Protein AF-A0A7W1B9Z2-F1 (afdb_monomer_lite)

Radius of gyration: 14.94 Å; chains: 1; bounding box: 30×34×50 Å

Foldseek 3Di:
DVVLVVCLVVLNLVVSCVVLCPDPDLLSSLLSQLSSCVSVVVNVSNVVSLVCNCVPPLLQCLLSSLLSCLSVVNNVSSLVSLVSCVVSVHPSNLCLCVRPSSVVCVVPPSSVVSCVVVVVDPPPDPDD

pLDDT: mean 80.84, std 10.97, range [34.31, 91.88]

Secondary structure (DSSP, 8-state):
-HHHHHHHHTT-HHHHHHHHHT-SSHHHHHHHHHHHHHHTT-HHHHHHHHHHHHHHHTTT-HHHHHHHHHHTT-HHHHHHHHHHHHHHT-GGGGGGGT-TTTGGGTTSHHHHHHHHHTTSS---PPP-

Structure (mmCIF, N/CA/C/O backbone):
data_AF-A0A7W1B9Z2-F1
#
_entry.id   AF-A0A7W1B9Z2-F1
#
loop_
_atom_site.group_PDB
_atom_site.id
_atom_site.type_symbol
_atom_site.label_atom_id
_atom_site.label_alt_id
_atom_site.label_comp_id
_atom_site.label_asym_id
_atom_site.label_entity_id
_atom_site.label_seq_id
_atom_site.pdbx_PDB_ins_code
_atom_site.Cartn_x
_atom_site.Cartn_y
_atom_site.Cartn_z
_atom_site.occupancy
_atom_site.B_iso_or_equiv
_atom_site.auth_seq_id
_atom_site.auth_comp_id
_atom_site.auth_asym_id
_atom_site.auth_atom_id
_atom_site.pdbx_PDB_model_num
ATOM 1 N N . MET A 1 1 ? 4.161 -4.585 12.506 1.00 62.94 1 MET A N 1
ATOM 2 C CA . MET A 1 1 ? 3.665 -4.523 11.112 1.00 62.94 1 MET A CA 1
ATOM 3 C C . MET A 1 1 ? 3.052 -5.841 10.612 1.00 62.94 1 MET A C 1
ATOM 5 O O . MET A 1 1 ? 1.855 -5.866 10.344 1.00 62.94 1 MET A O 1
ATOM 9 N N . ARG A 1 2 ? 3.805 -6.958 10.512 1.00 65.75 2 ARG A N 1
ATOM 10 C CA . ARG A 1 2 ? 3.319 -8.226 9.897 1.00 65.75 2 ARG A CA 1
ATOM 11 C C . ARG A 1 2 ? 1.995 -8.751 10.464 1.00 65.75 2 ARG A C 1
ATOM 13 O O . ARG A 1 2 ? 1.182 -9.286 9.720 1.00 65.75 2 ARG A O 1
ATOM 20 N N . LEU A 1 3 ? 1.752 -8.570 11.761 1.00 71.56 3 LEU A N 1
ATOM 21 C CA . LEU A 1 3 ? 0.516 -9.027 12.400 1.00 71.56 3 LEU A CA 1
ATOM 22 C C . LEU A 1 3 ? -0.726 -8.269 11.910 1.00 71.56 3 LEU A C 1
ATOM 24 O O . LEU A 1 3 ? -1.756 -8.904 11.710 1.00 71.56 3 LEU A O 1
ATOM 28 N N . ALA A 1 4 ? -0.638 -6.957 11.664 1.00 72.31 4 ALA A N 1
ATOM 29 C CA . ALA A 1 4 ? -1.772 -6.168 11.180 1.00 72.31 4 ALA A CA 1
ATOM 30 C C . ALA A 1 4 ? -2.197 -6.617 9.771 1.00 72.31 4 ALA A C 1
ATOM 32 O O . ALA A 1 4 ? -3.369 -6.912 9.551 1.00 72.31 4 ALA A O 1
ATOM 33 N N . ILE A 1 5 ? -1.238 -6.798 8.857 1.00 70.44 5 ILE A N 1
ATOM 34 C CA . ILE A 1 5 ? -1.494 -7.299 7.495 1.00 70.44 5 ILE A CA 1
ATOM 35 C C . ILE A 1 5 ? -2.096 -8.707 7.524 1.00 70.44 5 ILE A C 1
ATOM 37 O O . ILE A 1 5 ? -3.080 -8.981 6.840 1.00 70.44 5 ILE A O 1
ATOM 41 N N . ILE A 1 6 ? -1.574 -9.600 8.371 1.00 75.44 6 ILE A N 1
ATOM 42 C CA . ILE A 1 6 ? -2.131 -10.951 8.528 1.00 75.44 6 ILE A CA 1
ATOM 43 C C . ILE A 1 6 ? -3.591 -10.897 9.006 1.00 75.44 6 ILE A C 1
ATOM 45 O O . ILE A 1 6 ? -4.407 -11.695 8.546 1.00 75.44 6 ILE A O 1
ATOM 49 N N . GLN A 1 7 ? -3.953 -9.971 9.901 1.00 76.19 7 GLN A N 1
ATOM 50 C CA . GLN A 1 7 ? -5.347 -9.817 10.336 1.00 76.19 7 GLN A CA 1
ATOM 51 C C . GLN A 1 7 ? -6.248 -9.258 9.228 1.00 76.19 7 GLN A C 1
ATOM 53 O O . GLN A 1 7 ? -7.383 -9.719 9.100 1.00 76.19 7 GLN A O 1
ATOM 58 N N . ILE A 1 8 ? -5.741 -8.346 8.391 1.00 74.50 8 ILE A N 1
ATOM 59 C CA . ILE A 1 8 ? -6.447 -7.858 7.194 1.00 74.50 8 ILE A CA 1
ATOM 60 C C . ILE A 1 8 ? -6.759 -9.023 6.253 1.00 74.50 8 ILE A C 1
ATOM 62 O O . ILE A 1 8 ? -7.914 -9.227 5.888 1.00 74.50 8 ILE A O 1
ATOM 66 N N . LEU A 1 9 ? -5.754 -9.841 5.930 1.00 71.06 9 LEU A N 1
ATOM 67 C CA . LEU A 1 9 ? -5.917 -11.007 5.055 1.00 71.06 9 LEU A CA 1
ATOM 68 C C . LEU A 1 9 ? -6.857 -12.068 5.649 1.00 71.06 9 LEU A C 1
ATOM 70 O O . LEU A 1 9 ? -7.512 -12.799 4.913 1.00 71.06 9 LEU A O 1
ATOM 74 N N . ARG A 1 10 ? -6.964 -12.139 6.981 1.00 76.56 10 ARG A N 1
ATOM 75 C CA . ARG A 1 10 ? -7.911 -13.010 7.700 1.00 76.56 10 ARG A CA 1
ATOM 76 C C . ARG A 1 10 ? -9.324 -12.421 7.820 1.00 76.56 10 ARG A C 1
ATOM 78 O O . ARG A 1 10 ? -10.158 -13.020 8.496 1.00 76.56 10 ARG A O 1
ATOM 85 N N . GLY A 1 11 ? -9.593 -11.258 7.221 1.00 74.62 11 GLY A N 1
ATOM 86 C CA . GLY A 1 11 ? -10.890 -10.577 7.282 1.00 74.62 11 GLY A CA 1
ATOM 87 C C . GLY A 1 11 ? -11.202 -9.929 8.637 1.00 74.62 11 GLY A C 1
ATOM 88 O O . GLY A 1 11 ? -12.331 -9.513 8.878 1.00 74.62 11 GLY A O 1
ATOM 89 N N . LYS A 1 12 ? -10.220 -9.824 9.539 1.00 81.00 12 LYS A N 1
ATOM 90 C CA . LYS A 1 12 ? -10.363 -9.241 10.883 1.00 81.00 12 LYS A CA 1
ATOM 91 C C . LYS A 1 12 ? -9.856 -7.800 10.905 1.00 81.00 12 LYS A C 1
ATOM 93 O O . LYS A 1 12 ? -8.955 -7.453 11.668 1.00 81.00 12 LYS A O 1
ATOM 98 N N . ALA A 1 13 ? -10.436 -6.959 10.054 1.00 76.00 13 ALA A N 1
ATOM 99 C CA . ALA A 1 13 ? -9.951 -5.601 9.825 1.00 76.00 13 ALA A CA 1
ATOM 100 C C . ALA A 1 13 ? -10.003 -4.704 11.080 1.00 76.00 13 ALA A C 1
ATOM 102 O O . ALA A 1 13 ? -9.058 -3.961 11.331 1.00 76.00 13 ALA A O 1
ATOM 103 N N . GLY A 1 14 ? -11.018 -4.845 11.940 1.00 77.81 14 GLY A N 1
ATOM 104 C CA . GLY A 1 14 ? -11.087 -4.094 13.202 1.00 77.81 14 GLY A CA 1
ATOM 105 C C . GLY A 1 14 ? -9.918 -4.392 14.152 1.00 77.81 14 GLY A C 1
ATOM 106 O O . GLY A 1 14 ? -9.321 -3.479 14.716 1.00 77.81 14 GLY A O 1
ATOM 107 N N . ALA A 1 15 ? -9.512 -5.661 14.264 1.00 82.56 15 ALA A N 1
ATOM 108 C CA . ALA A 1 15 ? -8.335 -6.040 15.050 1.00 82.56 15 ALA A CA 1
ATOM 109 C C . ALA A 1 15 ? -7.028 -5.549 14.405 1.00 82.56 15 ALA A C 1
ATOM 111 O O . ALA A 1 15 ? -6.072 -5.228 15.108 1.00 82.56 15 ALA A O 1
ATOM 112 N N . ALA A 1 16 ? -6.986 -5.470 13.071 1.00 83.44 16 ALA A N 1
ATOM 113 C CA . ALA A 1 16 ? -5.843 -4.921 12.355 1.00 83.44 16 ALA A CA 1
ATOM 114 C C . ALA A 1 16 ? -5.637 -3.427 12.644 1.00 83.44 16 ALA A C 1
ATOM 116 O O . ALA A 1 16 ? -4.492 -3.010 12.779 1.00 83.44 16 ALA A O 1
ATOM 117 N N . VAL A 1 17 ? -6.713 -2.642 12.787 1.00 83.44 17 VAL A N 1
ATOM 118 C CA . VAL A 1 17 ? -6.625 -1.209 13.126 1.00 83.44 17 VAL A CA 1
ATOM 119 C C . VAL A 1 17 ? -6.008 -1.015 14.510 1.00 83.44 17 VAL A C 1
ATOM 121 O O . VAL A 1 17 ? -5.101 -0.201 14.667 1.00 83.44 17 VAL A O 1
ATOM 124 N N . GLU A 1 18 ? -6.443 -1.783 15.509 1.00 86.06 18 GLU A N 1
ATOM 125 C CA . GLU A 1 18 ? -5.889 -1.671 16.864 1.00 86.06 18 GLU A CA 1
ATOM 126 C C . GLU A 1 18 ? -4.416 -2.090 16.920 1.00 86.06 18 GLU A C 1
ATOM 128 O O . GLU A 1 18 ? -3.603 -1.412 17.544 1.00 86.06 18 GLU A O 1
ATOM 133 N N . LEU A 1 19 ? -4.038 -3.145 16.193 1.00 84.81 19 LEU A N 1
ATOM 134 C CA . LEU A 1 19 ? -2.633 -3.538 16.058 1.00 84.81 19 LEU A CA 1
ATOM 135 C C . LEU A 1 19 ? -1.807 -2.494 15.299 1.00 84.81 19 LEU A C 1
ATOM 137 O O . LEU A 1 19 ? -0.658 -2.254 15.655 1.00 84.81 19 LEU A O 1
ATOM 141 N N . ALA A 1 20 ? -2.378 -1.864 14.271 1.00 85.12 20 ALA A N 1
ATOM 142 C CA . ALA A 1 20 ? -1.712 -0.806 13.524 1.00 85.12 20 ALA A CA 1
ATOM 143 C C . ALA A 1 20 ? -1.438 0.418 14.409 1.00 85.12 20 ALA A C 1
ATOM 145 O O . ALA A 1 20 ? -0.353 0.981 14.336 1.00 85.12 20 ALA A O 1
ATOM 146 N N . LYS A 1 21 ? -2.365 0.796 15.302 1.00 83.50 21 LYS A N 1
ATOM 147 C CA . LYS A 1 21 ? -2.170 1.903 16.260 1.00 83.50 21 LYS A CA 1
ATOM 148 C C . LYS A 1 21 ? -1.041 1.655 17.263 1.00 83.50 21 LYS A C 1
ATOM 150 O O . LYS A 1 21 ? -0.433 2.618 17.720 1.00 83.50 21 LYS A O 1
ATOM 155 N N . GLN A 1 22 ? -0.787 0.393 17.608 1.00 86.00 22 GLN A N 1
ATOM 156 C CA . GLN A 1 22 ? 0.270 -0.009 18.543 1.00 86.00 22 GLN A CA 1
ATOM 157 C C . GLN A 1 22 ? 1.671 0.020 17.922 1.00 86.00 22 GLN A C 1
ATOM 159 O O . GLN A 1 22 ? 2.657 -0.141 18.638 1.00 86.00 22 GLN A O 1
ATOM 164 N N . GLU A 1 23 ? 1.775 0.217 16.607 1.00 84.56 23 GLU A N 1
ATOM 165 C CA . GLU A 1 23 ? 3.060 0.331 15.933 1.00 84.56 23 GLU A CA 1
ATOM 166 C C . GLU A 1 23 ? 3.809 1.582 16.412 1.00 84.56 23 GLU A C 1
ATOM 168 O O . GLU A 1 23 ? 3.282 2.698 16.382 1.00 84.56 23 GLU A O 1
ATOM 173 N N . THR A 1 24 ? 5.042 1.389 16.881 1.00 84.50 24 THR A N 1
ATOM 174 C CA . THR A 1 24 ? 5.859 2.469 17.451 1.00 84.50 24 THR A CA 1
ATOM 175 C C . THR A 1 24 ? 6.527 3.309 16.377 1.00 84.50 24 THR A C 1
ATOM 177 O O . THR A 1 24 ? 6.767 4.497 16.583 1.00 84.50 24 THR A O 1
ATOM 180 N N . ASP A 1 25 ? 6.823 2.695 15.234 1.00 85.25 25 ASP A N 1
ATOM 181 C CA . ASP A 1 25 ? 7.430 3.379 14.106 1.00 85.25 25 ASP A CA 1
ATOM 182 C C . ASP A 1 25 ? 6.364 4.193 13.340 1.00 85.25 25 ASP A C 1
ATOM 184 O O . ASP A 1 25 ? 5.361 3.624 12.892 1.00 85.25 25 ASP A O 1
ATOM 188 N N . PRO A 1 26 ? 6.534 5.522 13.185 1.00 85.56 26 PRO A N 1
ATOM 189 C CA . PRO A 1 26 ? 5.544 6.372 12.529 1.00 85.56 26 PRO A CA 1
ATOM 190 C C . PRO A 1 26 ? 5.248 5.983 11.077 1.00 85.56 26 PRO A C 1
ATOM 192 O O . PRO A 1 26 ? 4.084 6.073 10.670 1.00 85.56 26 PRO A O 1
ATOM 195 N N . PHE A 1 27 ? 6.261 5.527 10.337 1.00 85.25 27 PHE A N 1
ATOM 196 C CA . PHE A 1 27 ? 6.134 5.094 8.951 1.00 85.25 27 PHE A CA 1
ATOM 197 C C . PHE A 1 27 ? 5.287 3.823 8.873 1.00 85.25 27 PHE A C 1
ATOM 199 O O . PHE A 1 27 ? 4.223 3.800 8.242 1.00 85.25 27 PHE A O 1
ATOM 206 N N . TRP A 1 28 ? 5.698 2.786 9.609 1.00 84.62 28 TRP A N 1
ATOM 207 C CA . TRP A 1 28 ? 4.985 1.508 9.620 1.00 84.62 28 TRP A CA 1
ATOM 208 C C . TRP A 1 28 ? 3.571 1.638 10.179 1.00 84.62 28 TRP A C 1
ATOM 210 O O . TRP A 1 28 ? 2.660 0.944 9.721 1.00 84.62 28 TRP A O 1
ATOM 220 N N . ARG A 1 29 ? 3.363 2.554 11.130 1.00 87.44 29 ARG A N 1
ATOM 221 C CA . ARG A 1 29 ? 2.042 2.874 11.666 1.00 87.44 29 ARG A CA 1
ATOM 222 C C . ARG A 1 29 ? 1.141 3.477 10.597 1.00 87.44 29 ARG A C 1
ATOM 224 O O . ARG A 1 29 ? 0.011 3.021 10.449 1.00 87.44 29 ARG A O 1
ATOM 231 N N . ALA A 1 30 ? 1.610 4.482 9.856 1.00 87.75 30 ALA A N 1
ATOM 232 C CA . ALA A 1 30 ? 0.817 5.124 8.807 1.00 87.75 30 ALA A CA 1
ATOM 233 C C . ALA A 1 30 ? 0.418 4.120 7.713 1.00 87.75 30 ALA A C 1
ATOM 235 O O . ALA A 1 30 ? -0.750 4.058 7.327 1.00 87.75 30 ALA A O 1
ATOM 236 N N . TYR A 1 31 ? 1.355 3.267 7.299 1.00 88.31 31 TYR A N 1
ATOM 237 C CA . TYR A 1 31 ? 1.109 2.194 6.339 1.00 88.31 31 TYR A CA 1
ATOM 238 C C . TYR A 1 31 ? 0.123 1.136 6.838 1.00 88.31 31 TYR A C 1
ATOM 240 O O . TYR A 1 31 ? -0.881 0.862 6.174 1.00 88.31 31 TYR A O 1
ATOM 248 N N . ALA A 1 32 ? 0.332 0.597 8.040 1.00 88.06 32 ALA A N 1
ATOM 249 C CA . ALA A 1 32 ? -0.581 -0.384 8.613 1.00 88.06 32 ALA A CA 1
ATOM 250 C C . ALA A 1 32 ? -1.993 0.196 8.808 1.00 88.06 32 ALA A C 1
ATOM 252 O O . ALA A 1 32 ? -2.977 -0.500 8.558 1.00 88.06 32 ALA A O 1
ATOM 253 N N . LEU A 1 33 ? -2.106 1.470 9.205 1.00 89.25 33 LEU A N 1
ATOM 254 C CA . LEU A 1 33 ? -3.388 2.162 9.342 1.00 89.25 33 LEU A CA 1
ATOM 255 C C . LEU A 1 33 ? -4.076 2.363 7.990 1.00 89.25 33 LEU A C 1
ATOM 257 O O . LEU A 1 33 ? -5.274 2.103 7.897 1.00 89.25 33 LEU A O 1
ATOM 261 N N . ALA A 1 34 ? -3.350 2.766 6.943 1.00 91.00 34 ALA A N 1
ATOM 262 C CA . ALA A 1 34 ? -3.914 2.942 5.605 1.00 91.00 34 ALA A CA 1
ATOM 263 C C . ALA A 1 34 ? -4.543 1.642 5.078 1.00 91.00 34 ALA A C 1
ATOM 265 O O . ALA A 1 34 ? -5.683 1.654 4.604 1.00 91.00 34 ALA A O 1
ATOM 266 N N . LEU A 1 35 ? -3.848 0.510 5.232 1.00 88.75 35 LEU A N 1
ATOM 267 C CA . LEU A 1 35 ? -4.371 -0.800 4.844 1.00 88.75 35 LEU A CA 1
ATOM 268 C C . LEU A 1 35 ? -5.533 -1.249 5.741 1.00 88.75 35 LEU A C 1
ATOM 270 O O . LEU A 1 35 ? -6.575 -1.680 5.240 1.00 88.75 35 LEU A O 1
ATOM 274 N N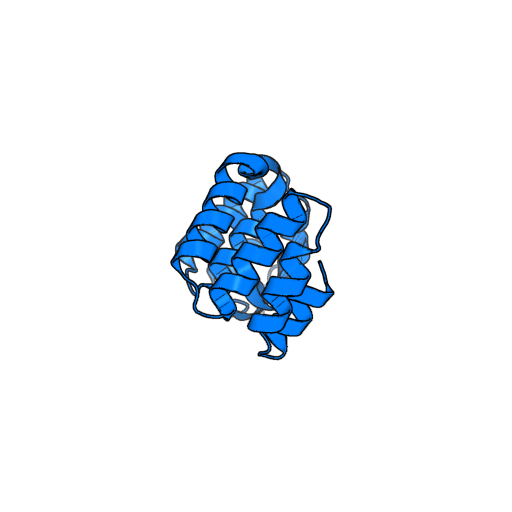 . ALA A 1 36 ? -5.376 -1.152 7.065 1.00 89.19 36 ALA A N 1
ATOM 275 C CA . ALA A 1 36 ? -6.358 -1.657 8.021 1.00 89.19 36 ALA A CA 1
ATOM 276 C C . ALA A 1 36 ? -7.671 -0.871 7.967 1.00 89.19 36 ALA A C 1
ATOM 278 O O . ALA A 1 36 ? -8.742 -1.476 7.925 1.00 89.19 36 ALA A O 1
ATOM 279 N N . HIS A 1 37 ? -7.603 0.462 7.905 1.00 90.69 37 HIS A N 1
ATOM 280 C CA . HIS A 1 37 ? -8.790 1.299 7.750 1.00 90.69 37 HIS A CA 1
ATOM 281 C C . HIS A 1 37 ? -9.499 1.016 6.432 1.00 90.69 37 HIS A C 1
ATOM 283 O O . HIS A 1 37 ? -10.721 0.868 6.425 1.00 90.69 37 HIS A O 1
ATOM 289 N N . PHE A 1 38 ? -8.752 0.847 5.336 1.00 89.12 38 PHE A N 1
ATOM 290 C CA . PHE A 1 38 ? -9.358 0.527 4.051 1.00 89.12 38 PHE A CA 1
ATOM 291 C C . PHE A 1 38 ? -10.083 -0.823 4.086 1.00 89.12 38 PHE A C 1
ATOM 293 O O . PHE A 1 38 ? -11.236 -0.913 3.658 1.00 89.12 38 PHE A O 1
ATOM 300 N N . ALA A 1 39 ? -9.435 -1.851 4.639 1.00 85.94 39 ALA A N 1
ATOM 301 C CA . ALA A 1 39 ? -10.015 -3.181 4.803 1.00 85.94 39 ALA A CA 1
ATOM 302 C C . ALA A 1 39 ? -11.235 -3.190 5.740 1.00 85.94 39 ALA A C 1
ATOM 304 O O . ALA A 1 39 ? -12.135 -4.006 5.564 1.00 85.94 39 ALA A O 1
ATOM 305 N N . ASN A 1 40 ? -11.281 -2.275 6.714 1.00 85.81 40 ASN A N 1
ATOM 306 C CA . ASN A 1 40 ? -12.399 -2.125 7.645 1.00 85.81 40 ASN A CA 1
ATOM 307 C C . ASN A 1 40 ? -13.569 -1.311 7.063 1.00 85.81 40 ASN A C 1
ATOM 309 O O . ASN A 1 40 ? -14.598 -1.180 7.716 1.00 85.81 40 ASN A O 1
ATOM 313 N N . GLY A 1 41 ? -13.424 -0.751 5.856 1.00 86.31 41 GLY A N 1
ATOM 314 C CA . GLY A 1 41 ? -14.426 0.121 5.230 1.00 86.31 41 GLY A CA 1
ATOM 315 C C . GLY A 1 41 ? -14.325 1.600 5.631 1.00 86.31 41 GLY A C 1
ATOM 316 O O . GLY A 1 41 ? -15.075 2.425 5.111 1.00 86.31 41 GLY A O 1
ATOM 317 N N . ASN A 1 42 ? -13.365 1.963 6.482 1.00 88.81 42 ASN A N 1
ATOM 318 C CA . ASN A 1 42 ? -13.120 3.329 6.947 1.00 88.81 42 ASN A CA 1
ATOM 319 C C . ASN A 1 42 ? -12.331 4.116 5.887 1.00 88.81 42 ASN A C 1
ATOM 321 O O . ASN A 1 42 ? -11.120 4.318 5.998 1.00 88.81 42 ASN A O 1
ATOM 325 N N . ARG A 1 43 ? -13.006 4.503 4.801 1.00 87.81 43 ARG A N 1
ATOM 326 C CA . ARG A 1 43 ? -12.374 5.159 3.644 1.00 87.81 43 ARG A CA 1
ATOM 327 C C . ARG A 1 43 ? -11.690 6.481 3.999 1.00 87.81 43 ARG A C 1
ATOM 329 O O . ARG A 1 43 ? -10.549 6.673 3.598 1.00 87.81 43 ARG A O 1
ATOM 336 N N . ALA A 1 44 ? -12.345 7.338 4.780 1.00 90.25 44 ALA A N 1
ATOM 337 C CA . ALA A 1 44 ? -11.824 8.660 5.129 1.00 90.25 44 ALA A CA 1
ATOM 338 C C . ALA A 1 44 ? -10.510 8.572 5.926 1.00 90.25 44 ALA A C 1
ATOM 340 O O . ALA A 1 44 ? -9.537 9.260 5.624 1.00 90.25 44 ALA A O 1
ATOM 341 N N . GLU A 1 45 ? -10.447 7.67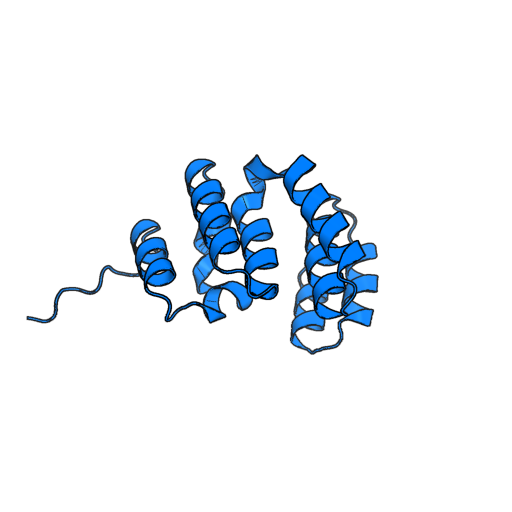8 6.908 1.00 88.81 45 GLU A N 1
ATOM 342 C CA . GLU A 1 45 ? -9.256 7.443 7.721 1.00 88.81 45 GLU A CA 1
ATOM 343 C C . GLU A 1 45 ? -8.145 6.778 6.910 1.00 88.81 45 GLU A C 1
ATOM 345 O O . GLU A 1 45 ? -6.971 7.119 7.066 1.00 88.81 45 GLU A O 1
ATOM 350 N N . ALA A 1 46 ? -8.505 5.868 6.001 1.00 89.69 46 ALA A N 1
ATOM 351 C CA . ALA A 1 46 ? -7.548 5.279 5.077 1.00 89.69 46 ALA A CA 1
ATOM 352 C C . ALA A 1 46 ? -6.953 6.331 4.129 1.00 89.69 46 ALA A C 1
ATOM 354 O O . ALA A 1 46 ? -5.763 6.267 3.831 1.00 89.69 46 ALA A O 1
ATOM 355 N N . ASP A 1 47 ? -7.761 7.281 3.645 1.00 90.62 47 ASP A N 1
ATOM 356 C CA . ASP A 1 47 ? -7.319 8.387 2.785 1.00 90.62 47 AS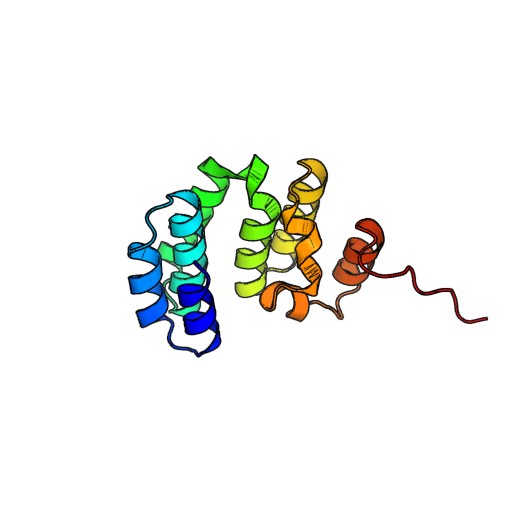P A CA 1
ATOM 357 C C . ASP A 1 47 ? -6.376 9.324 3.532 1.00 90.62 47 ASP A C 1
ATOM 359 O O . ASP A 1 47 ? -5.325 9.688 3.009 1.00 90.62 47 ASP A O 1
ATOM 363 N N . ALA A 1 48 ? -6.713 9.666 4.776 1.00 91.88 48 ALA A N 1
ATOM 364 C CA . ALA A 1 48 ? -5.867 10.496 5.621 1.00 91.88 48 ALA A CA 1
ATOM 365 C C . ALA A 1 48 ? -4.512 9.825 5.907 1.00 91.88 48 ALA A C 1
ATOM 367 O O . ALA A 1 48 ? -3.467 10.466 5.790 1.00 91.88 48 ALA A O 1
ATOM 368 N N . ALA A 1 49 ? -4.515 8.529 6.235 1.00 90.38 49 ALA A N 1
ATOM 369 C CA . ALA A 1 49 ? -3.291 7.769 6.485 1.00 90.38 49 ALA A CA 1
ATOM 370 C C . ALA A 1 49 ? -2.428 7.625 5.221 1.00 90.38 49 ALA A C 1
ATOM 372 O O . ALA A 1 49 ? -1.213 7.807 5.284 1.00 90.38 49 ALA A O 1
ATOM 373 N N . LEU A 1 50 ? -3.050 7.364 4.067 1.00 91.25 50 LEU A N 1
ATOM 374 C CA . LEU A 1 50 ? -2.362 7.299 2.778 1.00 91.25 50 LEU A CA 1
ATOM 375 C C . LEU A 1 50 ? -1.763 8.652 2.387 1.00 91.25 50 LEU A C 1
ATOM 377 O O . LEU A 1 50 ? -0.615 8.715 1.959 1.00 91.25 50 LEU A O 1
ATOM 381 N N . LYS A 1 51 ? -2.514 9.743 2.566 1.00 91.19 51 LYS A N 1
ATOM 382 C CA . LYS A 1 51 ? -2.007 11.091 2.313 1.00 91.19 51 LYS A CA 1
ATOM 383 C C . LYS A 1 51 ? -0.787 11.391 3.178 1.00 91.19 51 LYS A C 1
ATOM 385 O O . LYS A 1 51 ? 0.198 11.896 2.660 1.00 91.19 51 LYS A O 1
ATOM 390 N N . LYS A 1 52 ? -0.824 11.022 4.459 1.00 89.94 52 LYS A N 1
ATOM 391 C CA . LYS A 1 52 ? 0.318 11.189 5.362 1.00 89.94 52 LYS A CA 1
ATOM 392 C C . LYS A 1 52 ? 1.554 10.421 4.884 1.00 89.94 52 LYS A C 1
ATOM 394 O O . LYS A 1 52 ? 2.649 10.966 4.883 1.00 89.94 52 LYS A O 1
ATOM 399 N N . LEU A 1 53 ? 1.364 9.178 4.448 1.00 89.00 53 LEU A N 1
ATOM 400 C CA . LEU A 1 53 ? 2.417 8.354 3.851 1.00 89.00 53 LEU A CA 1
ATOM 401 C C . LEU A 1 53 ? 3.059 9.018 2.633 1.00 89.00 53 LEU A C 1
ATOM 403 O O . LEU A 1 53 ? 4.277 9.053 2.521 1.00 89.00 53 LEU A O 1
ATOM 407 N N . ILE A 1 54 ? 2.234 9.559 1.741 1.00 89.56 54 ILE A N 1
ATOM 408 C CA . ILE A 1 54 ? 2.693 10.260 0.541 1.00 89.56 54 ILE A CA 1
ATOM 409 C C . ILE A 1 54 ? 3.434 11.547 0.924 1.00 89.56 54 ILE A C 1
ATOM 411 O O . ILE A 1 54 ? 4.524 11.796 0.427 1.00 89.56 54 ILE A O 1
ATOM 415 N N . ASP A 1 55 ? 2.872 12.354 1.821 1.00 89.56 55 ASP A N 1
ATOM 416 C CA . ASP A 1 55 ? 3.443 13.652 2.182 1.00 89.56 55 ASP A CA 1
ATOM 417 C C . ASP A 1 55 ? 4.784 13.511 2.932 1.00 89.56 55 ASP A C 1
ATOM 419 O O . ASP A 1 55 ? 5.687 14.319 2.725 1.00 89.56 55 ASP A O 1
ATOM 423 N N . GLU A 1 56 ? 4.927 12.496 3.794 1.00 87.69 56 GLU A N 1
ATOM 424 C CA . GLU A 1 56 ? 6.107 12.323 4.658 1.00 87.69 56 GLU A CA 1
ATOM 425 C C . GLU A 1 56 ? 7.144 11.334 4.099 1.00 87.69 56 GLU A C 1
ATOM 427 O O . GLU A 1 56 ? 8.326 11.464 4.412 1.00 87.69 56 GLU A O 1
ATOM 432 N N . TYR A 1 57 ? 6.731 10.360 3.277 1.00 83.88 57 TYR A N 1
ATO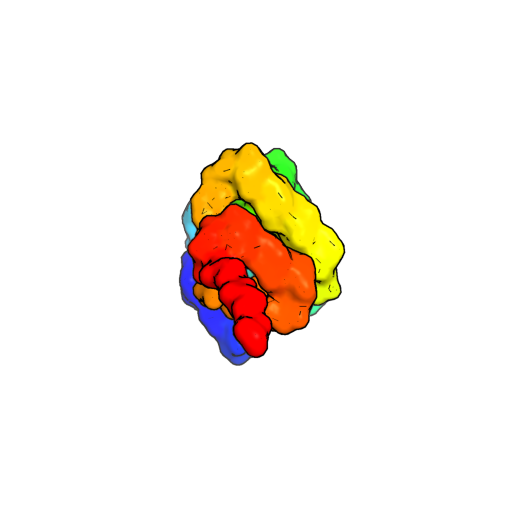M 433 C CA . TYR A 1 57 ? 7.570 9.213 2.903 1.00 83.88 57 TYR A CA 1
ATOM 434 C C . TYR A 1 57 ? 7.568 8.882 1.403 1.00 83.88 57 TYR A C 1
ATOM 436 O O . TYR A 1 57 ? 8.079 7.832 1.026 1.00 83.88 57 TYR A O 1
ATOM 444 N N . ALA A 1 58 ? 7.050 9.748 0.519 1.00 82.69 58 ALA A N 1
ATOM 445 C CA . ALA A 1 58 ? 6.987 9.458 -0.924 1.00 82.69 58 ALA A CA 1
ATOM 446 C C . ALA A 1 58 ? 8.321 9.014 -1.555 1.00 82.69 58 ALA A C 1
ATOM 448 O O . ALA A 1 58 ? 8.296 8.203 -2.476 1.00 82.69 58 ALA A O 1
ATOM 449 N N . GLY A 1 59 ? 9.461 9.518 -1.067 1.00 78.75 59 GLY A N 1
ATOM 450 C CA . GLY A 1 59 ? 10.782 9.162 -1.597 1.00 78.75 59 GLY A CA 1
ATOM 451 C C . GLY A 1 59 ? 11.194 7.714 -1.322 1.00 78.75 59 GLY A C 1
ATOM 452 O O . GLY A 1 59 ? 11.740 7.061 -2.210 1.00 78.75 59 GLY A O 1
ATOM 453 N N . ASP A 1 60 ? 10.872 7.204 -0.132 1.00 77.31 60 ASP A N 1
ATOM 454 C CA . ASP A 1 60 ? 11.366 5.913 0.369 1.00 77.31 60 ASP A CA 1
ATOM 455 C C . ASP A 1 60 ? 10.271 4.836 0.455 1.00 77.31 60 ASP A C 1
ATOM 457 O O . ASP A 1 60 ? 10.569 3.683 0.749 1.00 77.31 60 ASP A O 1
ATOM 461 N N . ALA A 1 61 ? 9.006 5.204 0.220 1.00 82.31 61 ALA A N 1
ATOM 462 C CA . ALA A 1 61 ? 7.844 4.341 0.436 1.00 82.31 61 ALA A CA 1
ATOM 463 C C . ALA A 1 61 ? 6.989 4.093 -0.811 1.00 82.31 61 ALA A C 1
ATOM 465 O O . ALA A 1 61 ? 5.783 3.833 -0.712 1.00 82.31 61 ALA A O 1
ATOM 466 N N . GLY A 1 62 ? 7.576 4.220 -2.002 1.00 85.00 62 GLY A N 1
ATOM 467 C CA . GLY A 1 62 ? 6.850 4.063 -3.263 1.00 85.00 62 GLY A CA 1
ATOM 468 C C . GLY A 1 62 ? 6.165 2.697 -3.377 1.00 85.00 62 GLY A C 1
ATOM 469 O O . GLY A 1 62 ? 5.010 2.611 -3.801 1.00 85.00 62 GLY A O 1
ATOM 470 N N . SER A 1 63 ? 6.839 1.641 -2.922 1.00 83.12 63 SER A N 1
ATOM 471 C CA . SER A 1 63 ? 6.316 0.274 -2.863 1.00 83.12 63 SER A CA 1
ATOM 472 C C . SER A 1 63 ? 5.129 0.135 -1.903 1.00 83.12 63 SER A C 1
ATOM 474 O O . SER A 1 63 ? 4.065 -0.328 -2.315 1.00 83.12 63 SER A O 1
ATOM 476 N N . GLN A 1 64 ? 5.238 0.629 -0.668 1.00 86.56 64 GLN A N 1
ATOM 477 C CA . GLN A 1 64 ? 4.152 0.550 0.318 1.00 86.56 64 GLN A CA 1
ATOM 478 C C . GLN A 1 64 ? 2.934 1.377 -0.103 1.00 86.56 64 GLN A C 1
ATOM 480 O O . GLN A 1 64 ? 1.789 0.963 0.091 1.00 86.56 64 GLN A O 1
ATOM 485 N N . ILE A 1 65 ? 3.152 2.543 -0.717 1.00 90.06 65 ILE A N 1
ATOM 486 C CA . ILE A 1 65 ? 2.066 3.361 -1.264 1.00 90.06 65 ILE A CA 1
ATOM 487 C C . ILE A 1 65 ? 1.374 2.614 -2.415 1.00 90.06 65 ILE A C 1
ATOM 489 O O . ILE A 1 65 ? 0.139 2.590 -2.478 1.00 90.06 65 ILE A O 1
ATOM 493 N N . ALA A 1 66 ? 2.137 1.953 -3.290 1.00 89.25 66 ALA A N 1
ATOM 494 C CA . ALA A 1 66 ? 1.577 1.122 -4.349 1.00 89.25 66 ALA A CA 1
ATOM 495 C C . ALA A 1 66 ? 0.740 -0.043 -3.798 1.00 89.25 66 ALA A C 1
ATOM 497 O O . ALA A 1 66 ? -0.364 -0.269 -4.291 1.00 89.25 66 ALA A O 1
ATOM 498 N N . GLU A 1 67 ? 1.199 -0.735 -2.754 1.00 88.19 67 GLU A N 1
ATOM 499 C CA . GLU A 1 67 ? 0.451 -1.816 -2.093 1.00 88.19 67 GLU A CA 1
ATOM 500 C C . GLU A 1 67 ? -0.887 -1.336 -1.527 1.00 88.19 67 GLU A C 1
ATOM 502 O O . GLU A 1 67 ? -1.906 -2.021 -1.668 1.00 88.19 67 GLU A O 1
ATOM 507 N N . VAL A 1 68 ? -0.921 -0.129 -0.946 1.00 90.25 68 VAL A N 1
ATOM 508 C CA . VAL A 1 68 ? -2.185 0.477 -0.517 1.00 90.25 68 VAL A CA 1
ATOM 509 C C . VAL A 1 68 ? -3.110 0.613 -1.721 1.00 90.25 68 VAL A C 1
ATOM 511 O O . VAL A 1 68 ? -4.207 0.061 -1.685 1.00 90.25 68 VAL A O 1
ATOM 514 N N . TYR A 1 69 ? -2.684 1.251 -2.817 1.00 91.50 69 TYR A N 1
ATOM 515 C CA . TYR A 1 69 ? -3.513 1.380 -4.027 1.00 91.50 69 TYR A CA 1
ATOM 516 C C . TYR A 1 69 ? -3.918 0.033 -4.649 1.00 91.50 69 TYR A C 1
ATOM 518 O O . TYR A 1 69 ? -5.036 -0.098 -5.161 1.00 91.50 69 TYR A O 1
ATOM 526 N N . ALA A 1 70 ? -3.065 -0.987 -4.547 1.00 89.31 70 ALA A N 1
ATOM 527 C CA . ALA A 1 70 ? -3.358 -2.347 -4.983 1.00 89.31 70 ALA A CA 1
ATOM 528 C C . ALA A 1 70 ? -4.536 -2.938 -4.197 1.00 89.31 70 ALA A C 1
ATOM 530 O O . ALA A 1 70 ? -5.513 -3.394 -4.806 1.00 89.31 70 ALA A O 1
ATOM 531 N N . LEU A 1 71 ? -4.495 -2.842 -2.858 1.00 87.12 71 LEU A N 1
ATOM 532 C CA . LEU A 1 71 ? -5.600 -3.224 -1.973 1.00 87.12 71 LEU A CA 1
ATOM 533 C C . LEU A 1 71 ? -6.867 -2.419 -2.294 1.00 87.12 71 LEU A C 1
ATOM 535 O O . LEU A 1 71 ? -7.982 -2.943 -2.195 1.00 87.12 71 LEU A O 1
ATOM 539 N N . ARG A 1 72 ? -6.702 -1.166 -2.735 1.00 88.19 72 ARG A N 1
ATOM 540 C CA . ARG A 1 72 ? -7.821 -0.306 -3.120 1.00 88.19 72 ARG A CA 1
ATOM 541 C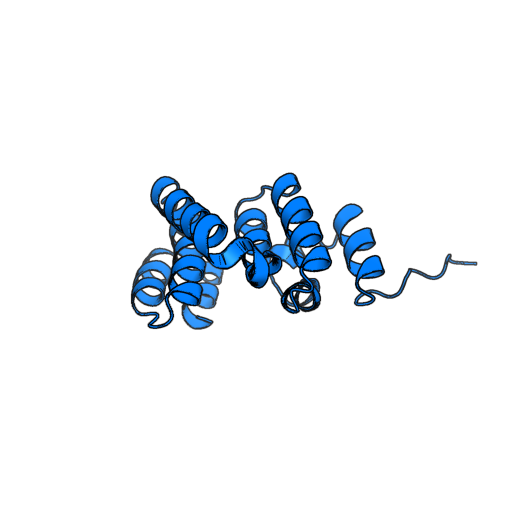 C . ARG A 1 72 ? -8.535 -0.668 -4.404 1.00 88.19 72 ARG A C 1
ATOM 543 O O . ARG A 1 72 ? -9.633 -0.161 -4.631 1.00 88.19 72 ARG A O 1
ATOM 550 N N . LYS A 1 73 ? -7.962 -1.569 -5.199 1.00 88.12 73 LYS A N 1
ATOM 551 C CA . LYS A 1 73 ? -8.401 -1.833 -6.571 1.00 88.12 73 LYS A CA 1
ATOM 552 C C . LYS A 1 73 ? -8.242 -0.613 -7.483 1.00 88.12 73 LYS A C 1
ATOM 554 O O . LYS A 1 73 ? -9.042 -0.413 -8.391 1.00 88.12 73 LYS A O 1
ATOM 559 N N . GLU A 1 74 ? -7.198 0.185 -7.246 1.00 90.00 74 GLU A N 1
ATOM 560 C CA . GLU A 1 74 ? -6.829 1.357 -8.051 1.00 90.00 74 GLU A CA 1
ATOM 561 C C . GLU A 1 74 ? -5.518 1.091 -8.824 1.00 90.00 74 GLU A C 1
ATOM 563 O O . GLU A 1 74 ? -4.465 1.637 -8.478 1.00 90.00 74 GLU A O 1
ATOM 568 N N . PRO A 1 75 ? -5.544 0.249 -9.879 1.00 87.00 75 PRO A N 1
ATOM 569 C CA . PRO A 1 75 ? -4.332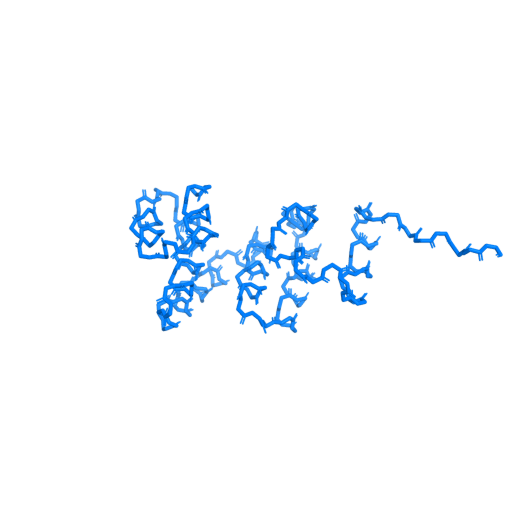 -0.201 -10.565 1.00 87.00 75 PRO A CA 1
ATOM 570 C C . PRO A 1 75 ? -3.557 0.933 -11.243 1.00 87.00 75 PRO A C 1
ATOM 572 O O . PRO A 1 75 ? -2.334 0.885 -11.290 1.00 87.00 75 PRO A O 1
ATOM 575 N N . GLU A 1 76 ? -4.232 1.970 -11.750 1.00 88.94 76 GLU A N 1
ATOM 576 C CA . GLU A 1 76 ? -3.562 3.102 -12.409 1.00 88.94 76 GLU A CA 1
ATOM 577 C C . GLU A 1 76 ? -2.597 3.824 -11.464 1.00 88.94 76 GLU A C 1
ATOM 579 O O . GLU A 1 76 ? -1.434 4.040 -11.802 1.00 88.94 76 GLU A O 1
ATOM 584 N N . LYS A 1 77 ? -3.055 4.133 -10.246 1.00 89.94 77 LYS A N 1
ATOM 585 C CA . LYS A 1 77 ? -2.223 4.787 -9.232 1.00 89.94 77 LYS A CA 1
ATOM 586 C C . LYS A 1 77 ? -1.180 3.840 -8.659 1.00 89.94 77 LYS A C 1
ATOM 588 O O . LYS A 1 77 ? -0.055 4.267 -8.429 1.00 89.94 77 LYS A O 1
ATOM 593 N N . MET A 1 78 ? -1.526 2.566 -8.471 1.00 90.69 78 MET A N 1
ATOM 594 C CA . MET A 1 78 ? -0.570 1.537 -8.058 1.00 90.69 78 MET A CA 1
ATOM 595 C C . MET A 1 78 ? 0.640 1.505 -9.003 1.00 90.69 78 MET A C 1
ATOM 597 O O . MET A 1 78 ? 1.769 1.618 -8.535 1.00 90.69 78 MET A O 1
ATOM 601 N N . PHE A 1 79 ? 0.425 1.415 -10.322 1.00 86.94 79 PHE A N 1
ATOM 602 C CA . PHE A 1 79 ? 1.529 1.390 -11.288 1.00 86.94 79 PHE A CA 1
ATOM 603 C C . PHE A 1 79 ? 2.327 2.696 -11.313 1.00 86.94 79 PHE A C 1
ATOM 605 O O . PHE A 1 79 ? 3.552 2.641 -11.377 1.00 86.94 79 PHE A O 1
ATOM 612 N N . ALA A 1 80 ? 1.671 3.854 -11.190 1.00 90.06 80 ALA A N 1
ATOM 613 C CA . ALA A 1 80 ? 2.372 5.135 -11.095 1.00 90.06 80 ALA A CA 1
ATOM 614 C C . ALA A 1 80 ? 3.317 5.193 -9.878 1.00 90.06 80 ALA A C 1
ATOM 616 O O . ALA A 1 80 ? 4.445 5.669 -9.989 1.00 90.06 80 ALA A O 1
ATOM 617 N N . TRP A 1 81 ? 2.890 4.658 -8.730 1.00 89.94 81 TRP A N 1
ATOM 618 C CA . TRP A 1 81 ? 3.720 4.594 -7.524 1.00 89.94 81 TRP A CA 1
ATOM 619 C C . TRP A 1 81 ? 4.822 3.536 -7.596 1.00 89.94 81 TRP A C 1
ATOM 621 O O . TRP A 1 81 ? 5.921 3.782 -7.105 1.00 89.94 81 TRP A O 1
ATOM 631 N N . LEU A 1 82 ? 4.589 2.410 -8.275 1.00 86.31 82 LEU A N 1
ATOM 632 C CA . LEU A 1 82 ? 5.646 1.438 -8.575 1.00 86.31 82 LEU A CA 1
ATOM 633 C C . LEU A 1 82 ? 6.736 2.045 -9.471 1.00 86.31 82 LEU A C 1
ATOM 635 O O . LEU A 1 82 ? 7.925 1.856 -9.218 1.00 86.31 82 LEU A O 1
ATOM 639 N N . GLU A 1 83 ? 6.354 2.808 -10.498 1.00 85.56 83 GLU A N 1
ATOM 640 C CA . GLU A 1 83 ? 7.312 3.539 -11.335 1.00 85.56 83 GLU A CA 1
ATOM 641 C C . GLU A 1 83 ? 8.055 4.629 -10.558 1.00 85.56 83 GLU A C 1
ATOM 643 O O . GLU A 1 83 ? 9.256 4.827 -10.772 1.00 85.56 83 GLU A O 1
ATOM 648 N N . HIS A 1 84 ? 7.365 5.304 -9.636 1.00 85.56 84 HIS A N 1
ATOM 649 C CA . HIS A 1 84 ? 7.988 6.266 -8.736 1.00 85.56 84 HIS A CA 1
ATOM 650 C C . HIS A 1 84 ? 9.036 5.593 -7.843 1.00 85.56 84 HIS A C 1
ATOM 652 O O . HIS A 1 84 ? 10.191 6.005 -7.882 1.00 85.56 84 HIS A O 1
ATOM 658 N N . GLY A 1 85 ? 8.675 4.507 -7.148 1.00 83.38 85 GLY A N 1
ATOM 659 C CA . GLY A 1 85 ? 9.593 3.736 -6.304 1.00 83.38 85 GLY A CA 1
ATOM 660 C C . GLY A 1 85 ? 10.799 3.199 -7.079 1.00 83.38 85 GLY A C 1
ATOM 661 O O . GLY A 1 85 ? 11.931 3.266 -6.610 1.00 83.38 85 GLY A O 1
ATOM 662 N N . TRP A 1 86 ? 10.594 2.758 -8.325 1.00 82.06 86 TRP A N 1
ATOM 663 C CA . TRP A 1 86 ? 11.704 2.372 -9.200 1.00 82.06 86 TRP A CA 1
ATOM 664 C C . TRP A 1 86 ? 12.657 3.540 -9.491 1.00 82.06 86 TRP A C 1
ATOM 666 O O . TRP A 1 86 ? 13.871 3.363 -9.520 1.00 82.06 86 TRP A O 1
ATOM 676 N N . THR A 1 87 ? 12.116 4.740 -9.705 1.00 82.56 87 THR A N 1
ATOM 677 C CA . THR A 1 87 ? 12.910 5.943 -9.995 1.00 82.56 87 THR A CA 1
ATOM 678 C C . THR A 1 87 ? 13.652 6.447 -8.755 1.00 82.56 87 THR A C 1
ATOM 680 O O . THR A 1 87 ? 14.780 6.928 -8.866 1.00 82.56 87 THR A O 1
ATOM 683 N N . THR A 1 88 ? 13.055 6.304 -7.571 1.00 79.62 88 THR A N 1
ATOM 684 C CA . THR A 1 88 ? 13.673 6.683 -6.293 1.00 79.62 88 THR A CA 1
ATOM 685 C C . THR A 1 88 ? 14.589 5.603 -5.715 1.00 79.62 88 THR A C 1
ATOM 687 O O . THR A 1 88 ? 15.205 5.830 -4.681 1.00 79.62 88 THR A O 1
ATOM 690 N N . HIS A 1 89 ? 14.772 4.478 -6.420 1.00 73.50 89 HIS A N 1
ATOM 691 C CA . HIS A 1 89 ? 15.557 3.320 -5.974 1.00 73.50 89 HIS A CA 1
ATOM 692 C C . HIS A 1 89 ? 15.049 2.712 -4.654 1.00 73.50 89 HIS A C 1
ATOM 694 O O . HIS A 1 89 ? 15.828 2.138 -3.890 1.00 73.50 89 HIS A O 1
ATOM 700 N N . ASP A 1 90 ? 13.741 2.801 -4.406 1.00 72.44 90 ASP A N 1
ATOM 701 C CA . ASP A 1 90 ? 13.085 2.096 -3.309 1.00 72.44 90 ASP A CA 1
ATOM 702 C C . ASP A 1 90 ? 13.251 0.585 -3.516 1.00 72.44 90 ASP A C 1
ATOM 704 O O . ASP A 1 90 ? 12.725 0.001 -4.467 1.00 72.44 90 ASP A O 1
ATOM 708 N N . LEU A 1 91 ? 13.989 -0.060 -2.612 1.00 67.75 91 LEU A N 1
ATOM 709 C CA . LEU A 1 91 ? 14.250 -1.495 -2.666 1.00 67.75 91 LEU A CA 1
ATOM 710 C C . LEU A 1 91 ? 12.978 -2.329 -2.491 1.00 67.75 91 LEU A C 1
ATOM 712 O O . LEU A 1 91 ? 12.960 -3.471 -2.937 1.00 67.75 91 LEU A O 1
ATOM 716 N N . GLY A 1 92 ? 11.906 -1.790 -1.905 1.00 66.12 92 GLY A N 1
ATOM 717 C CA . GLY A 1 92 ? 10.647 -2.506 -1.718 1.00 66.12 92 GLY A CA 1
ATOM 718 C C . GLY A 1 92 ? 9.965 -2.903 -3.031 1.00 66.12 92 GLY A C 1
ATOM 719 O O . GLY A 1 92 ? 9.203 -3.869 -3.058 1.00 66.12 92 GLY A O 1
ATOM 720 N N . VAL A 1 93 ? 10.306 -2.270 -4.163 1.00 69.38 93 VAL A N 1
ATOM 721 C CA . VAL A 1 93 ? 9.788 -2.681 -5.482 1.00 69.38 93 VAL A CA 1
ATOM 722 C C . VAL A 1 93 ? 10.198 -4.107 -5.866 1.00 69.38 93 VAL A C 1
ATOM 724 O O . VAL A 1 93 ? 9.517 -4.729 -6.678 1.00 69.38 93 VAL A O 1
ATOM 727 N N . ILE A 1 94 ? 11.263 -4.669 -5.276 1.00 70.19 94 ILE A N 1
ATOM 728 C CA . ILE A 1 94 ? 11.666 -6.063 -5.529 1.00 70.19 94 ILE A CA 1
ATOM 729 C C . ILE A 1 94 ? 10.714 -7.075 -4.875 1.00 70.19 94 ILE A C 1
ATOM 731 O O . ILE A 1 94 ? 10.642 -8.221 -5.321 1.00 70.19 94 ILE A O 1
ATOM 735 N N . GLU A 1 95 ? 9.952 -6.668 -3.853 1.00 70.00 95 GLU A N 1
ATOM 736 C CA . GLU A 1 95 ? 8.988 -7.535 -3.164 1.00 70.00 95 GLU A CA 1
ATOM 737 C C . GLU A 1 95 ? 7.663 -7.693 -3.931 1.00 70.00 95 GLU A C 1
ATOM 739 O O . GLU A 1 95 ? 6.782 -8.432 -3.495 1.00 70.00 95 GLU A O 1
ATOM 744 N N . LEU A 1 96 ? 7.555 -7.110 -5.132 1.00 74.06 96 LEU A N 1
ATOM 745 C CA . LEU A 1 96 ? 6.397 -7.169 -6.032 1.00 74.06 96 LEU A CA 1
ATOM 746 C C . LEU A 1 96 ? 5.776 -8.574 -6.187 1.00 74.06 96 LEU A C 1
ATOM 748 O O . LEU A 1 96 ? 4.557 -8.711 -6.267 1.00 74.06 96 LEU A O 1
ATOM 752 N N . LEU A 1 97 ? 6.602 -9.626 -6.262 1.00 70.00 97 LEU A N 1
ATOM 753 C CA . LEU A 1 97 ? 6.137 -11.015 -6.426 1.00 70.00 97 LEU A CA 1
ATOM 754 C C . LEU A 1 97 ? 5.731 -11.691 -5.106 1.00 70.00 97 LEU A C 1
ATOM 756 O O . LEU A 1 97 ? 4.980 -12.674 -5.119 1.00 70.00 97 LEU A O 1
ATOM 760 N N . SER A 1 98 ? 6.251 -11.189 -3.988 1.00 71.81 98 SER A N 1
ATOM 761 C CA . SER A 1 98 ? 6.013 -11.705 -2.639 1.00 71.81 98 SER A CA 1
ATOM 762 C C . SER A 1 98 ? 4.794 -11.054 -1.990 1.00 71.81 98 SER A C 1
ATOM 764 O O . SER A 1 98 ? 4.130 -11.699 -1.174 1.00 71.81 98 SER A O 1
ATOM 766 N N . ASP A 1 99 ? 4.476 -9.816 -2.370 1.00 77.81 99 ASP A N 1
ATOM 767 C CA . ASP A 1 99 ? 3.340 -9.086 -1.825 1.00 77.81 99 ASP A CA 1
ATOM 768 C C . ASP A 1 99 ? 1.999 -9.655 -2.342 1.00 77.81 99 ASP A C 1
ATOM 770 O O . ASP A 1 99 ? 1.770 -9.752 -3.554 1.00 77.81 99 ASP A O 1
ATOM 774 N N . PRO A 1 100 ? 1.079 -10.055 -1.445 1.00 78.19 100 PRO A N 1
ATOM 775 C CA . PRO A 1 100 ? -0.185 -10.674 -1.831 1.00 78.19 100 PRO A CA 1
ATOM 776 C C . PRO A 1 100 ? -1.157 -9.711 -2.529 1.00 78.19 100 PRO A C 1
ATOM 778 O O . PRO A 1 100 ? -1.983 -10.172 -3.321 1.00 78.19 100 PRO A O 1
ATOM 781 N N . PHE A 1 101 ? -1.086 -8.406 -2.257 1.00 81.44 101 PHE A N 1
ATOM 782 C CA . PHE A 1 101 ? -1.942 -7.396 -2.880 1.00 81.44 101 PHE A CA 1
ATOM 783 C C . PHE A 1 101 ? -1.484 -7.098 -4.307 1.00 81.44 101 PHE A C 1
ATOM 785 O O . PHE A 1 101 ? -2.309 -7.050 -5.219 1.00 81.44 101 PHE A O 1
ATOM 792 N N . LEU A 1 102 ? -0.175 -6.974 -4.521 1.00 81.62 102 LEU A N 1
ATOM 793 C CA . LEU A 1 102 ? 0.423 -6.768 -5.840 1.00 81.62 102 LEU A CA 1
ATOM 794 C C . LEU A 1 102 ? 0.309 -8.028 -6.702 1.00 81.62 102 LEU A C 1
ATOM 796 O O . LEU A 1 102 ? -0.061 -7.952 -7.875 1.00 81.62 102 LEU A O 1
ATOM 800 N N . ARG A 1 103 ? 0.506 -9.212 -6.111 1.00 82.31 103 ARG A N 1
ATOM 801 C CA . ARG A 1 103 ? 0.352 -10.500 -6.802 1.00 82.31 103 ARG A CA 1
ATOM 802 C C . ARG A 1 103 ? -1.062 -10.743 -7.334 1.00 82.31 103 ARG A C 1
ATOM 804 O O . ARG A 1 103 ? -1.220 -11.545 -8.256 1.00 82.31 103 ARG A O 1
ATOM 811 N N . ALA A 1 104 ? -2.081 -10.050 -6.823 1.00 83.00 104 ALA A N 1
ATOM 812 C CA . ALA A 1 104 ? -3.423 -10.083 -7.407 1.00 83.00 104 ALA A CA 1
ATOM 813 C C . ALA A 1 104 ? -3.452 -9.571 -8.864 1.00 83.00 104 ALA A C 1
ATOM 815 O O . ALA A 1 104 ? -4.328 -9.967 -9.626 1.00 83.00 104 ALA A O 1
ATOM 816 N N . TYR A 1 105 ? -2.470 -8.756 -9.265 1.00 84.56 105 TYR A N 1
ATOM 817 C CA . TYR A 1 105 ? -2.317 -8.195 -10.611 1.00 84.56 105 TYR A CA 1
ATOM 818 C C . TYR A 1 105 ? -1.279 -8.932 -11.460 1.00 84.56 105 TYR A C 1
ATOM 820 O O . TYR A 1 105 ? -0.914 -8.444 -12.523 1.00 84.56 105 TYR A O 1
ATOM 828 N N . LYS A 1 106 ? -0.810 -10.114 -11.036 1.00 81.25 106 LYS A N 1
ATOM 829 C CA . LYS A 1 106 ? 0.221 -10.890 -11.752 1.00 81.25 106 LYS A CA 1
ATOM 830 C C . LYS A 1 106 ? -0.096 -11.164 -13.232 1.00 81.25 106 LYS A C 1
ATOM 832 O O . LYS A 1 106 ? 0.826 -11.345 -14.020 1.00 81.25 106 LYS A O 1
ATOM 837 N N . ASP A 1 107 ? -1.383 -11.214 -13.579 1.00 82.69 107 ASP A N 1
ATOM 838 C CA . ASP A 1 107 ? -1.876 -11.494 -14.930 1.00 82.69 107 ASP A CA 1
ATOM 839 C C . ASP A 1 107 ? -2.078 -10.198 -15.758 1.00 82.69 107 ASP A C 1
ATOM 841 O O . ASP A 1 107 ? -2.404 -10.269 -16.942 1.00 82.69 107 ASP A O 1
ATOM 845 N N . ASP A 1 108 ? -1.874 -9.006 -15.171 1.00 84.44 108 ASP A N 1
ATOM 846 C CA . ASP A 1 108 ? -1.935 -7.717 -15.877 1.00 84.44 108 ASP A CA 1
ATOM 847 C C . ASP A 1 108 ? -0.669 -7.528 -16.744 1.00 84.44 108 ASP A C 1
ATOM 849 O O . ASP A 1 108 ? 0.454 -7.626 -16.234 1.00 84.44 108 ASP A O 1
ATOM 853 N N . PRO A 1 109 ? -0.798 -7.201 -18.045 1.00 85.00 109 PRO A N 1
ATOM 854 C CA . PRO A 1 109 ? 0.350 -6.964 -18.920 1.00 85.00 109 PRO A CA 1
ATOM 855 C C . PRO A 1 109 ? 1.330 -5.905 -18.398 1.00 85.00 109 PRO A C 1
ATOM 857 O O . PRO A 1 109 ? 2.539 -6.037 -18.598 1.00 85.00 109 PRO A O 1
ATOM 860 N N . ARG A 1 110 ? 0.838 -4.875 -17.696 1.00 85.56 110 ARG A N 1
ATOM 861 C CA . ARG A 1 110 ? 1.676 -3.827 -17.090 1.00 85.56 110 ARG A CA 1
ATOM 862 C C . ARG A 1 110 ? 2.492 -4.371 -15.925 1.00 85.56 110 ARG A C 1
ATOM 864 O O . ARG A 1 110 ? 3.657 -4.012 -15.782 1.00 85.56 110 ARG A O 1
ATOM 871 N N . PHE A 1 111 ? 1.916 -5.283 -15.142 1.00 84.06 111 PHE A N 1
ATOM 872 C CA . PHE A 1 111 ? 2.626 -5.972 -14.066 1.00 84.06 111 PHE A CA 1
ATOM 873 C C . PHE A 1 111 ? 3.736 -6.858 -14.623 1.00 84.06 111 PHE A C 1
ATOM 875 O O . PHE A 1 111 ? 4.860 -6.818 -14.129 1.00 84.06 111 PHE A O 1
ATOM 882 N N . ILE A 1 112 ? 3.452 -7.610 -15.689 1.00 83.38 112 ILE A N 1
ATOM 883 C CA . ILE A 1 112 ? 4.450 -8.456 -16.354 1.00 83.38 112 ILE A CA 1
ATOM 884 C C . ILE A 1 112 ? 5.596 -7.599 -16.906 1.00 83.38 112 ILE A C 1
ATOM 886 O O . ILE A 1 112 ? 6.763 -7.914 -16.673 1.00 83.38 112 ILE A O 1
ATOM 890 N N . ALA A 1 113 ? 5.278 -6.495 -17.589 1.00 86.06 113 ALA A N 1
ATOM 891 C CA . ALA A 1 113 ? 6.273 -5.562 -18.112 1.00 86.06 113 ALA A CA 1
ATOM 892 C C . ALA A 1 113 ? 7.131 -4.942 -16.996 1.00 86.06 113 ALA A C 1
ATOM 894 O O . ALA A 1 113 ? 8.355 -4.873 -17.123 1.00 86.06 113 ALA A O 1
ATOM 895 N N . PHE A 1 114 ? 6.512 -4.540 -15.883 1.00 83.62 114 PHE A N 1
ATOM 896 C CA . PHE A 1 114 ? 7.224 -3.983 -14.737 1.00 83.62 114 PHE A CA 1
ATOM 897 C C . PHE A 1 114 ? 8.116 -5.033 -14.056 1.00 83.62 114 PHE A C 1
ATOM 899 O O . PHE A 1 114 ? 9.304 -4.795 -13.865 1.00 83.62 114 PHE A O 1
ATOM 906 N N . ALA A 1 115 ? 7.613 -6.241 -13.798 1.00 81.62 115 ALA A N 1
ATOM 907 C CA . ALA A 1 115 ? 8.398 -7.336 -13.225 1.00 81.62 115 ALA A CA 1
ATOM 908 C C . ALA A 1 115 ? 9.594 -7.748 -14.109 1.00 81.62 115 ALA A C 1
ATOM 910 O O . ALA A 1 115 ? 10.663 -8.082 -13.595 1.00 81.62 115 ALA A O 1
ATOM 911 N N . GLN A 1 116 ? 9.447 -7.689 -15.438 1.00 82.62 116 GLN A N 1
ATOM 912 C CA . GLN A 1 116 ? 10.559 -7.886 -16.375 1.00 82.62 116 GLN A CA 1
ATOM 913 C C . GLN A 1 116 ? 11.572 -6.736 -16.329 1.00 82.62 116 GLN A C 1
ATOM 915 O O . GLN A 1 116 ? 12.771 -6.982 -16.448 1.00 82.62 116 GLN A O 1
ATOM 920 N N . LYS A 1 117 ? 11.114 -5.489 -16.152 1.00 81.12 117 LYS A N 1
ATOM 921 C CA . LYS A 1 117 ? 11.977 -4.307 -15.986 1.00 81.12 117 LYS A CA 1
ATOM 922 C C . LYS A 1 117 ? 12.811 -4.394 -14.706 1.00 81.12 117 LYS A C 1
ATOM 924 O O . LYS A 1 117 ? 13.988 -4.055 -14.736 1.00 81.12 117 LYS A O 1
ATOM 929 N N . LEU A 1 118 ? 12.217 -4.900 -13.625 1.00 76.38 118 LEU A N 1
ATOM 930 C CA . LEU A 1 118 ? 12.893 -5.157 -12.350 1.00 76.38 118 LEU A CA 1
ATOM 931 C C . LEU A 1 118 ? 13.860 -6.354 -12.392 1.00 76.38 118 LEU A C 1
ATOM 933 O O . LEU A 1 118 ? 14.666 -6.520 -11.483 1.00 76.38 118 LEU A O 1
ATOM 937 N N . GLY A 1 119 ? 13.753 -7.230 -13.397 1.00 75.38 119 GLY A N 1
ATOM 938 C CA . GLY A 1 119 ? 14.531 -8.470 -13.482 1.00 75.38 119 GLY A CA 1
ATOM 939 C C . GLY A 1 119 ? 14.055 -9.596 -12.552 1.00 75.38 119 GLY A C 1
ATOM 940 O O . GLY A 1 119 ? 14.696 -10.643 -12.497 1.00 75.38 119 GLY A O 1
ATOM 941 N N . VAL A 1 120 ? 12.929 -9.419 -11.849 1.00 70.44 120 VAL A N 1
ATOM 942 C CA . VAL A 1 120 ? 12.352 -10.433 -10.941 1.00 70.44 120 VAL A CA 1
ATOM 943 C C . VAL A 1 120 ? 11.516 -11.484 -11.674 1.00 70.44 120 VAL A C 1
ATOM 945 O O . VAL A 1 120 ? 11.281 -12.568 -11.145 1.00 70.44 120 VAL A O 1
ATOM 948 N N . MET A 1 121 ? 11.095 -11.200 -12.910 1.00 64.19 121 MET A N 1
ATOM 949 C CA . MET A 1 121 ? 10.614 -12.217 -13.842 1.00 64.19 121 MET A CA 1
ATOM 950 C C . MET A 1 121 ? 11.569 -12.343 -15.028 1.00 64.19 121 MET A C 1
ATOM 952 O O . MET A 1 121 ? 11.954 -11.322 -15.607 1.00 64.19 121 MET A O 1
ATOM 956 N N . PRO A 1 122 ? 11.903 -13.575 -15.459 1.00 54.12 122 PRO A N 1
ATOM 957 C CA . PRO A 1 122 ? 12.592 -13.749 -16.723 1.00 54.12 122 PRO A CA 1
ATOM 958 C C . PRO A 1 122 ? 11.715 -13.161 -17.831 1.00 54.12 122 PRO A C 1
ATOM 960 O O . PRO A 1 122 ? 10.510 -13.428 -17.890 1.00 54.12 122 PRO A O 1
ATOM 963 N N . LYS A 1 123 ? 12.310 -12.362 -18.729 1.00 55.62 123 LYS A N 1
ATOM 964 C CA . LYS A 1 123 ? 11.663 -12.068 -20.013 1.00 55.62 123 LYS A CA 1
ATOM 965 C C . LYS A 1 123 ? 11.309 -13.417 -20.614 1.00 55.62 123 LYS A C 1
ATOM 967 O O . LYS A 1 123 ? 12.201 -14.251 -20.769 1.00 55.62 123 LYS A O 1
ATOM 972 N N . ALA A 1 124 ? 10.025 -13.657 -20.874 1.00 53.19 124 ALA A N 1
ATOM 973 C CA . ALA A 1 124 ? 9.621 -14.885 -21.534 1.00 53.19 124 ALA A CA 1
ATOM 974 C C . ALA A 1 124 ? 10.462 -14.989 -22.809 1.00 53.19 124 ALA A C 1
ATOM 976 O O . ALA A 1 124 ? 10.398 -14.101 -23.662 1.00 53.19 124 ALA A O 1
ATOM 977 N N . ALA A 1 125 ? 11.312 -16.015 -22.896 1.00 41.84 125 ALA A N 1
ATOM 978 C CA . ALA A 1 125 ? 11.963 -16.339 -24.149 1.00 41.84 125 ALA A CA 1
ATOM 979 C C . ALA A 1 125 ? 10.830 -16.522 -25.158 1.00 41.84 125 ALA A C 1
ATOM 981 O O . ALA A 1 125 ? 9.899 -17.291 -24.894 1.00 41.84 125 ALA A O 1
ATOM 982 N N . ALA A 1 126 ? 10.865 -15.754 -26.250 1.00 37.91 126 ALA A N 1
ATOM 983 C CA . ALA A 1 126 ? 9.966 -15.972 -27.370 1.00 37.91 126 ALA A CA 1
ATOM 984 C C . ALA A 1 126 ? 10.005 -17.473 -27.673 1.00 37.91 126 ALA A C 1
ATOM 986 O O . ALA A 1 126 ? 11.085 -18.026 -27.895 1.00 37.91 126 ALA A O 1
ATOM 987 N N . LYS A 1 127 ? 8.859 -18.152 -27.541 1.00 34.31 127 LYS A N 1
ATOM 988 C CA . LYS A 1 127 ? 8.787 -19.568 -27.895 1.00 34.31 127 LYS A CA 1
ATOM 989 C C . LYS A 1 127 ? 9.222 -19.689 -29.366 1.00 34.31 127 LYS A C 1
ATOM 991 O O . LYS A 1 127 ? 8.759 -18.862 -30.154 1.00 34.31 127 LYS A O 1
ATOM 996 N N . PRO A 1 128 ? 10.120 -20.635 -29.693 1.00 43.38 128 PRO A N 1
ATOM 997 C CA . PRO A 1 128 ? 10.590 -20.848 -31.058 1.00 43.38 128 PRO A CA 1
ATOM 998 C C . PRO A 1 128 ? 9.453 -21.249 -32.000 1.00 43.38 128 PRO A C 1
ATOM 1000 O O . PRO A 1 128 ? 8.448 -21.819 -31.508 1.00 43.38 128 PRO A O 1
#

Sequence (128 aa):
MRLAIIQILRGKAGAAVELAKQETDPFWRAYALALAHFANGNRAEADAALKKLIDEYAGDAGSQIAEVYALRKEPEKMFAWLEHGWTTHDLGVIELLSDPFLRAYKDDPRFIAFAQKLGVMPKAAAKP